Protein AF-A0A522A144-F1 (afdb_monomer)

Secondary structure (DSSP, 8-state):
--HHHHHHHHHHHHHHHHHHHHHHHHHHHHHHHHHHHHHHHHHHHHHHHHHHHHTT-TTTHHHHHHHHHHHHHHHHHHHHHHHHH-HHHHHHHHHHHHHHHHHHHHHHHHHHHHTT-GGGHHHHHHHHHHHHHHHHHHHHHHTTS----HHHHHHHHHHHHHHTTPPPTT--

Mean predicted aligned error: 9.09 Å

pLDDT: mean 81.57, std 8.91, range [42.19, 92.38]

Solvent-accessible surface area (backbone atoms only — not comparable to full-atom values): 9452 Å² total; per-residue (Å²): 134,63,68,64,58,54,52,49,51,54,51,50,30,54,51,26,49,20,51,19,49,37,26,47,52,52,25,52,52,44,49,49,53,53,51,51,52,51,52,49,51,54,49,48,58,54,50,52,61,56,51,62,73,54,68,80,43,83,86,56,43,74,65,48,53,54,53,49,51,54,48,52,52,50,51,53,51,46,66,62,46,54,74,73,66,42,52,70,63,53,31,50,51,24,47,50,51,19,52,54,24,50,52,50,26,52,52,38,51,54,50,57,70,45,62,84,40,87,90,36,63,80,53,50,59,56,52,52,51,53,52,51,56,50,51,61,58,48,51,64,60,54,71,76,50,80,80,83,58,64,72,54,49,52,51,25,43,32,56,48,28,51,75,68,76,42,90,45,85,82,81,115

Radius of gyration: 24.69 Å; Cα contacts (8 Å, |Δi|>4): 94; chains: 1; bounding box: 53×34×72 Å

Nearest PDB structures (foldseek):
  3g6b-assembly1_A  TM=4.788E-01  e=3.156E+00  Thermotoga maritima
  6ixg-assembly2_B  TM=3.472E-01  e=5.616E+00  Homo sapiens
  8i4v-assembly1_B  TM=2.648E-01  e=5.329E+00  Saccharomyces cerevisiae S288C

Structure (mmCIF, N/CA/C/O backbone):
data_AF-A0A522A144-F1
#
_entry.id   AF-A0A522A144-F1
#
loop_
_atom_site.group_PDB
_atom_site.id
_atom_site.type_symbol
_atom_site.label_atom_id
_atom_site.label_alt_id
_atom_site.label_comp_id
_atom_site.label_asym_id
_atom_site.label_entity_id
_atom_site.label_seq_id
_atom_site.pdbx_PDB_ins_code
_atom_site.Cartn_x
_atom_site.Cartn_y
_atom_site.Cartn_z
_atom_site.occupancy
_atom_site.B_iso_or_equiv
_atom_site.auth_seq_id
_atom_site.auth_comp_id
_atom_site.auth_asym_id
_atom_site.auth_atom_id
_atom_site.pdbx_PDB_model_num
ATOM 1 N N . MET A 1 1 ? -23.102 3.961 25.803 1.00 56.28 1 MET A N 1
ATOM 2 C CA . MET A 1 1 ? -22.213 3.946 24.626 1.00 56.28 1 MET A CA 1
ATOM 3 C C . MET A 1 1 ? -21.590 5.303 24.317 1.00 56.28 1 MET A C 1
ATOM 5 O O . MET A 1 1 ? -22.287 6.263 24.002 1.00 56.28 1 MET A O 1
ATOM 9 N N . ASN A 1 2 ? -20.262 5.383 24.410 1.00 69.75 2 ASN A N 1
ATOM 10 C CA . ASN A 1 2 ? -19.498 6.609 24.175 1.00 69.75 2 ASN A CA 1
ATOM 11 C C . ASN A 1 2 ? -19.552 6.987 22.684 1.00 69.75 2 ASN A C 1
ATOM 13 O O . ASN A 1 2 ? -18.987 6.273 21.854 1.00 69.75 2 ASN A O 1
ATOM 17 N N . GLN A 1 3 ? -20.192 8.111 22.333 1.00 81.75 3 GLN A N 1
ATOM 18 C CA . GLN A 1 3 ? -20.178 8.649 20.959 1.00 81.75 3 GLN A CA 1
ATOM 19 C C . GLN A 1 3 ? -18.752 8.792 20.402 1.00 81.75 3 GLN A C 1
ATOM 21 O O . GLN A 1 3 ? -18.534 8.700 19.196 1.00 81.75 3 GLN A O 1
ATOM 26 N N . GLU A 1 4 ? -17.778 8.936 21.297 1.00 85.62 4 GLU A N 1
ATOM 27 C CA . GLU A 1 4 ? -16.356 8.959 20.990 1.00 85.62 4 GLU A CA 1
ATOM 28 C C . GLU A 1 4 ? -15.847 7.653 20.354 1.00 85.62 4 GLU A C 1
ATOM 30 O O . GLU A 1 4 ? -15.176 7.698 19.326 1.00 85.62 4 GLU A O 1
ATOM 35 N N . ILE A 1 5 ? -16.216 6.478 20.884 1.00 83.38 5 ILE A N 1
ATOM 36 C CA . ILE A 1 5 ? -15.789 5.183 20.316 1.00 83.38 5 ILE A CA 1
ATOM 37 C C . ILE A 1 5 ? -16.379 5.013 18.919 1.00 83.38 5 ILE A C 1
ATOM 39 O O . ILE A 1 5 ? -15.673 4.627 17.991 1.00 83.38 5 ILE A O 1
ATOM 43 N N . ARG A 1 6 ? -17.655 5.374 18.750 1.00 85.75 6 ARG A N 1
ATOM 44 C CA . ARG A 1 6 ? -18.322 5.370 17.446 1.00 85.75 6 ARG A CA 1
ATOM 45 C C . ARG A 1 6 ? -17.537 6.232 16.453 1.00 85.75 6 ARG A C 1
ATOM 47 O O . ARG A 1 6 ? -17.111 5.746 15.410 1.00 85.75 6 ARG A O 1
ATOM 54 N N . ARG A 1 7 ? -17.249 7.485 16.802 1.00 89.75 7 ARG A N 1
ATOM 55 C CA . ARG A 1 7 ? -16.467 8.383 15.943 1.00 89.75 7 ARG A CA 1
ATOM 56 C C . ARG A 1 7 ? -15.090 7.810 15.589 1.00 89.75 7 ARG A C 1
ATOM 58 O O . ARG A 1 7 ? -14.686 7.895 14.431 1.00 89.75 7 ARG A O 1
ATOM 65 N N . GLN A 1 8 ? -14.392 7.210 16.552 1.00 88.81 8 GLN A N 1
ATOM 66 C CA . GLN A 1 8 ? -13.080 6.604 16.319 1.00 88.81 8 GLN A CA 1
ATOM 67 C C . GLN A 1 8 ? -13.147 5.399 15.377 1.00 88.81 8 GLN A C 1
ATOM 69 O O . GLN A 1 8 ? -12.330 5.315 14.463 1.00 88.81 8 GLN A O 1
ATOM 74 N N . VAL A 1 9 ? -14.122 4.502 15.552 1.00 88.19 9 VAL A N 1
ATOM 75 C CA . VAL A 1 9 ? -14.335 3.358 14.650 1.00 88.19 9 VAL A CA 1
ATOM 76 C C . VAL A 1 9 ? -14.622 3.846 13.231 1.00 88.19 9 VAL A C 1
ATOM 78 O O . VAL A 1 9 ? -14.017 3.354 12.284 1.00 88.19 9 VAL A O 1
ATOM 81 N N . TRP A 1 10 ? -15.474 4.864 13.079 1.00 89.50 10 TRP A N 1
ATOM 82 C CA . TRP A 1 10 ? -15.782 5.448 11.772 1.00 89.50 10 TRP A CA 1
ATOM 83 C C . TRP A 1 10 ? -14.555 6.064 11.091 1.00 89.50 10 TRP A C 1
ATOM 85 O O . TRP A 1 10 ? -14.308 5.823 9.911 1.00 89.50 10 TRP A O 1
ATOM 95 N N . PHE A 1 11 ? -13.763 6.846 11.828 1.00 90.62 11 PHE A N 1
ATOM 96 C CA . PHE A 1 11 ? -12.552 7.454 11.281 1.00 90.62 11 PHE A CA 1
ATOM 97 C C . PHE A 1 11 ? -11.533 6.392 10.852 1.00 90.62 11 PHE A C 1
ATOM 99 O O . PHE A 1 11 ? -10.994 6.469 9.752 1.00 90.62 11 PHE A O 1
ATOM 106 N N . ARG A 1 12 ? -11.323 5.364 11.684 1.00 89.38 12 ARG A N 1
ATOM 107 C CA . ARG A 1 12 ? -10.402 4.260 11.379 1.00 89.38 12 ARG A CA 1
ATOM 108 C C . ARG A 1 12 ? -10.866 3.414 10.203 1.00 89.38 12 ARG A C 1
ATOM 110 O O . ARG A 1 12 ? -10.038 2.990 9.403 1.00 89.38 12 ARG A O 1
ATOM 117 N N . LEU A 1 13 ? -12.175 3.231 10.048 1.00 90.25 13 LEU A N 1
ATOM 118 C CA . LEU A 1 13 ? -12.747 2.598 8.867 1.00 90.25 13 LEU A CA 1
ATOM 119 C C . LEU A 1 13 ? -12.367 3.367 7.591 1.00 90.25 13 LEU A C 1
ATOM 121 O O . LEU A 1 13 ? -11.836 2.772 6.654 1.00 90.25 13 LEU A O 1
ATOM 125 N N . LEU A 1 14 ? -12.588 4.685 7.568 1.00 90.06 14 LEU A N 1
ATOM 126 C CA . LEU A 1 14 ? -12.249 5.531 6.416 1.00 90.06 14 LEU A CA 1
ATOM 127 C C . LEU A 1 14 ? -10.745 5.538 6.121 1.00 90.06 14 LEU A C 1
ATOM 129 O O . LEU A 1 14 ? -10.340 5.434 4.964 1.00 90.06 14 LEU A O 1
ATOM 133 N N . GLU A 1 15 ? -9.926 5.634 7.166 1.00 89.69 15 GLU A N 1
ATOM 134 C CA . GLU A 1 15 ? -8.468 5.576 7.064 1.00 89.69 15 GLU A CA 1
ATOM 135 C C . GLU A 1 15 ? -8.012 4.237 6.468 1.00 89.69 15 GLU A C 1
ATOM 137 O O . GLU A 1 15 ? -7.208 4.224 5.538 1.00 89.69 15 GLU A O 1
ATOM 142 N N . SER A 1 16 ? -8.583 3.114 6.917 1.00 88.25 16 SER A N 1
ATOM 143 C CA . SER A 1 16 ? -8.249 1.783 6.395 1.00 88.25 16 SER A CA 1
ATOM 144 C C . SER A 1 16 ? -8.621 1.597 4.915 1.00 88.25 16 SER A C 1
ATOM 146 O O . SER A 1 16 ? -7.824 1.040 4.157 1.00 88.25 16 SER A O 1
ATOM 148 N N . ASP A 1 17 ? -9.772 2.120 4.469 1.00 90.12 17 ASP A N 1
ATOM 149 C CA . ASP A 1 17 ? -10.190 2.099 3.054 1.00 90.12 17 ASP A CA 1
ATOM 150 C C . ASP A 1 17 ? -9.227 2.941 2.197 1.00 90.12 17 ASP A C 1
ATOM 152 O O . ASP A 1 17 ? -8.683 2.466 1.195 1.00 90.12 17 ASP A O 1
ATOM 156 N N . ALA A 1 18 ? -8.914 4.165 2.640 1.00 88.94 18 ALA A N 1
ATOM 157 C CA . ALA A 1 18 ? -8.009 5.059 1.918 1.00 88.94 18 ALA A CA 1
ATOM 158 C C . ALA A 1 18 ? -6.601 4.460 1.791 1.00 88.94 18 ALA A C 1
ATOM 160 O O . ALA A 1 18 ? -6.012 4.458 0.704 1.00 88.94 18 ALA A O 1
ATOM 161 N N . THR A 1 19 ? -6.080 3.892 2.879 1.00 88.19 19 THR A N 1
ATOM 162 C CA . THR A 1 19 ? -4.769 3.238 2.909 1.00 88.19 19 THR A CA 1
ATOM 163 C C . THR A 1 19 ? -4.745 1.978 2.041 1.00 88.19 19 THR A C 1
ATOM 165 O O . THR A 1 19 ? -3.784 1.748 1.299 1.00 88.19 19 THR A O 1
ATOM 168 N N . SER A 1 20 ? -5.825 1.193 2.024 1.00 89.69 20 SER A N 1
ATOM 169 C CA . SER A 1 20 ? -5.946 0.045 1.122 1.00 89.69 20 SER A CA 1
ATOM 170 C C . SER A 1 20 ? -5.855 0.452 -0.355 1.00 89.69 20 SER A C 1
ATOM 172 O O . SER A 1 20 ? -5.099 -0.148 -1.131 1.00 89.69 20 SER A O 1
ATOM 174 N N . ARG A 1 21 ? -6.572 1.512 -0.754 1.00 89.50 21 ARG A N 1
ATOM 175 C CA . ARG A 1 21 ? -6.518 2.052 -2.123 1.00 89.50 21 ARG A CA 1
ATOM 176 C C . ARG A 1 21 ? -5.141 2.601 -2.466 1.00 89.50 21 ARG A C 1
ATOM 178 O O . ARG A 1 21 ? -4.624 2.307 -3.547 1.00 89.50 21 ARG A O 1
ATOM 185 N N . TYR A 1 22 ? -4.510 3.310 -1.531 1.00 90.31 22 TYR A N 1
ATOM 186 C CA . TYR A 1 22 ? -3.143 3.806 -1.677 1.00 90.31 22 TYR A CA 1
AT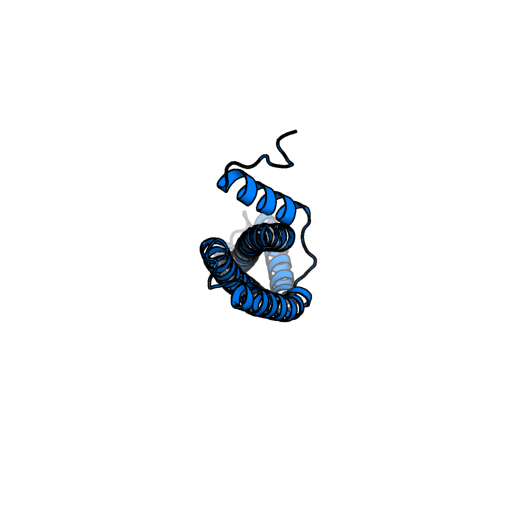OM 187 C C . TYR A 1 22 ? -2.168 2.672 -2.013 1.00 90.31 22 TYR A C 1
ATOM 189 O O . TYR A 1 22 ? -1.455 2.741 -3.022 1.00 90.31 22 TYR A O 1
ATOM 197 N N . TYR A 1 23 ? -2.187 1.581 -1.241 1.00 87.75 23 TYR A N 1
ATOM 198 C CA . TYR A 1 23 ? -1.337 0.421 -1.513 1.00 87.75 23 TYR A CA 1
ATOM 199 C C . TYR A 1 23 ? -1.725 -0.318 -2.797 1.00 87.75 23 TYR A C 1
ATOM 201 O O . TYR A 1 23 ? -0.850 -0.857 -3.477 1.00 87.75 23 TYR A O 1
ATOM 209 N N . GLY A 1 24 ? -2.999 -0.285 -3.196 1.00 88.00 24 GLY A N 1
ATOM 210 C CA . GLY A 1 24 ? -3.447 -0.747 -4.511 1.00 88.00 24 GLY A CA 1
ATOM 211 C C . GLY A 1 24 ? -2.809 0.020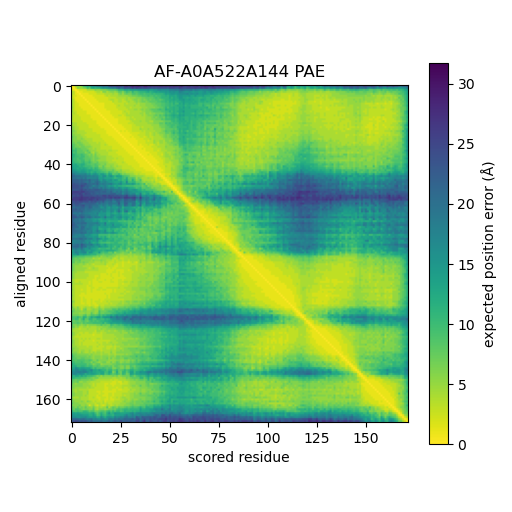 -5.670 1.00 88.00 24 GLY A C 1
ATOM 212 O O . GLY A 1 24 ? -2.278 -0.598 -6.598 1.00 88.00 24 GLY A O 1
ATOM 213 N N . HIS A 1 25 ? -2.787 1.351 -5.602 1.00 87.81 25 HIS A N 1
ATOM 214 C CA . HIS A 1 25 ? -2.117 2.185 -6.602 1.00 87.81 25 HIS A CA 1
ATOM 215 C C . HIS A 1 25 ? -0.602 1.989 -6.600 1.00 87.81 25 HIS A C 1
ATOM 217 O O . HIS A 1 25 ? 0.016 1.912 -7.666 1.00 87.81 25 HIS A O 1
ATOM 223 N N . LEU A 1 26 ? -0.001 1.877 -5.416 1.00 87.00 26 LEU A N 1
ATOM 224 C CA . LEU A 1 26 ? 1.433 1.661 -5.274 1.00 87.00 26 LEU A CA 1
ATOM 225 C C . LEU A 1 26 ? 1.858 0.305 -5.860 1.00 87.00 26 LEU A C 1
ATOM 227 O O . LEU A 1 26 ? 2.823 0.236 -6.626 1.00 87.00 26 LEU A O 1
ATOM 231 N N . PHE A 1 27 ? 1.085 -0.748 -5.583 1.00 87.69 27 PHE A N 1
ATOM 232 C CA . PHE A 1 27 ? 1.245 -2.067 -6.189 1.00 87.69 27 PHE A CA 1
ATOM 233 C C . PHE A 1 27 ? 1.174 -1.993 -7.717 1.00 87.69 27 PHE A C 1
ATOM 235 O O . PHE A 1 27 ? 2.089 -2.469 -8.386 1.00 87.69 27 PHE A O 1
ATOM 242 N N . ALA A 1 28 ? 0.136 -1.359 -8.274 1.00 87.69 28 ALA A N 1
ATOM 243 C CA . ALA A 1 28 ? -0.038 -1.249 -9.722 1.00 87.69 28 ALA A CA 1
ATOM 244 C C . ALA A 1 28 ? 1.132 -0.503 -10.382 1.00 87.69 28 ALA A C 1
ATOM 246 O O . ALA A 1 28 ? 1.636 -0.926 -11.422 1.00 87.69 28 ALA A O 1
ATOM 247 N N . LYS A 1 29 ? 1.618 0.572 -9.749 1.00 86.50 29 LYS A N 1
ATOM 248 C CA . LYS A 1 29 ? 2.782 1.324 -10.224 1.00 86.50 29 LYS A CA 1
ATOM 249 C C . LYS A 1 29 ? 4.036 0.450 -10.269 1.00 86.50 29 LYS A C 1
ATOM 251 O O . LYS A 1 29 ? 4.695 0.400 -11.305 1.00 86.50 29 LYS A O 1
ATOM 256 N N . TYR A 1 30 ? 4.364 -0.245 -9.178 1.00 85.06 30 TYR A N 1
ATOM 257 C CA . TYR A 1 30 ? 5.555 -1.098 -9.139 1.00 85.06 30 TYR A CA 1
ATOM 258 C C . TYR A 1 30 ? 5.450 -2.300 -10.072 1.00 85.06 30 TYR A C 1
ATOM 260 O O . TYR A 1 30 ? 6.419 -2.609 -10.761 1.00 85.06 30 TYR A O 1
ATOM 268 N N . HIS A 1 31 ? 4.278 -2.929 -10.141 1.00 85.94 31 HIS A N 1
ATOM 269 C CA . HIS A 1 31 ? 4.014 -4.037 -11.050 1.00 85.94 31 HIS A CA 1
ATOM 270 C C . HIS A 1 31 ? 4.185 -3.619 -12.514 1.00 85.94 31 HIS A C 1
ATOM 272 O O . HIS A 1 31 ? 4.861 -4.302 -13.278 1.00 85.94 31 HIS A O 1
ATOM 278 N N . ASN A 1 32 ? 3.635 -2.466 -12.902 1.00 84.19 32 ASN A N 1
ATOM 279 C CA . ASN A 1 32 ? 3.769 -1.969 -14.268 1.00 84.19 32 ASN A CA 1
ATOM 280 C C . ASN A 1 32 ? 5.219 -1.602 -14.596 1.00 84.19 32 ASN A C 1
ATOM 282 O O . ASN A 1 32 ? 5.683 -1.936 -15.680 1.00 84.19 32 ASN A O 1
ATOM 286 N N . CYS A 1 33 ? 5.956 -0.965 -13.678 1.00 84.06 33 CYS A N 1
ATOM 287 C CA . CYS A 1 33 ? 7.382 -0.693 -13.884 1.00 84.06 33 CYS A CA 1
ATOM 288 C C . CYS A 1 33 ? 8.198 -1.982 -14.079 1.00 84.06 33 CYS A C 1
ATOM 290 O O . CYS A 1 33 ? 9.038 -2.032 -14.977 1.00 84.06 33 CYS A O 1
ATOM 292 N N . ASP A 1 34 ? 7.947 -3.020 -13.277 1.00 85.56 34 ASP A N 1
ATOM 293 C CA . ASP A 1 34 ? 8.615 -4.321 -13.409 1.00 85.56 34 ASP A CA 1
ATOM 294 C C . ASP A 1 34 ? 8.285 -4.992 -14.752 1.00 85.56 34 ASP A C 1
ATOM 296 O O . ASP A 1 34 ? 9.188 -5.411 -15.480 1.00 85.56 34 ASP A O 1
ATOM 300 N N . LEU A 1 35 ? 7.004 -5.012 -15.132 1.00 86.06 35 LEU A N 1
ATOM 301 C CA . LEU A 1 35 ? 6.551 -5.566 -16.406 1.00 86.06 35 LEU A CA 1
ATOM 302 C C . LEU A 1 35 ? 7.183 -4.833 -17.596 1.00 86.06 35 LEU A C 1
ATOM 304 O O . LEU A 1 35 ? 7.754 -5.474 -18.475 1.00 86.06 35 LEU A O 1
ATOM 308 N N . TRP A 1 36 ? 7.136 -3.499 -17.607 1.00 84.81 36 TRP A N 1
ATOM 309 C CA . TRP A 1 36 ? 7.731 -2.694 -18.674 1.00 84.81 36 TRP A CA 1
ATOM 310 C C . TRP A 1 36 ? 9.246 -2.861 -18.752 1.00 84.81 36 TRP A C 1
ATOM 312 O O . TRP A 1 36 ? 9.781 -2.926 -19.853 1.00 84.81 36 TRP A O 1
ATOM 322 N N . SER A 1 37 ? 9.935 -3.003 -17.618 1.00 82.31 37 SER A N 1
ATOM 323 C CA . SER A 1 37 ? 11.380 -3.264 -17.608 1.00 82.31 37 SER A CA 1
ATOM 324 C C . SER A 1 37 ? 11.709 -4.618 -18.239 1.00 82.31 37 SER A C 1
ATOM 326 O O . SER A 1 37 ? 12.642 -4.719 -19.034 1.00 82.31 37 SER A O 1
ATOM 328 N N . LYS A 1 38 ? 10.914 -5.654 -17.946 1.00 84.38 38 LYS A N 1
ATOM 329 C CA . LYS A 1 38 ? 11.065 -6.988 -18.549 1.00 84.38 38 LYS A CA 1
ATOM 330 C C . LYS A 1 38 ? 10.759 -6.981 -20.045 1.00 84.38 38 LYS A C 1
ATOM 332 O O . LYS A 1 38 ? 11.524 -7.546 -20.821 1.00 84.38 38 LYS A O 1
ATOM 337 N N . VAL A 1 39 ? 9.680 -6.315 -20.457 1.00 85.94 39 VAL A N 1
ATOM 338 C CA . VAL A 1 39 ? 9.308 -6.161 -21.873 1.00 85.94 39 VAL A CA 1
ATOM 339 C C . VAL A 1 39 ? 10.378 -5.380 -22.633 1.00 85.94 39 VAL A C 1
ATOM 341 O O . VAL A 1 39 ? 10.760 -5.781 -23.733 1.00 85.94 39 VAL A O 1
ATOM 344 N N . PHE A 1 40 ? 10.908 -4.308 -22.039 1.00 83.44 40 PHE A N 1
ATOM 345 C CA . PHE A 1 40 ? 12.007 -3.541 -22.614 1.00 83.44 40 PHE A CA 1
ATOM 346 C C . PHE A 1 40 ? 13.244 -4.419 -22.793 1.00 83.44 40 PHE A C 1
ATOM 348 O O . PHE A 1 40 ? 13.805 -4.455 -23.882 1.00 83.44 40 PHE A O 1
ATOM 355 N N . LEU A 1 41 ? 13.624 -5.191 -21.771 1.00 82.00 41 LEU A N 1
ATOM 356 C CA . LEU A 1 41 ? 14.780 -6.083 -21.837 1.00 82.00 41 LEU A CA 1
ATOM 357 C C . LEU A 1 41 ? 14.609 -7.195 -22.888 1.00 82.00 41 LEU A C 1
ATOM 359 O O . LEU A 1 41 ? 15.555 -7.506 -23.606 1.00 82.00 41 LEU A O 1
ATOM 363 N N . ALA A 1 42 ? 13.407 -7.759 -23.025 1.00 85.06 42 ALA A N 1
ATOM 364 C CA . ALA A 1 42 ? 13.103 -8.776 -24.035 1.00 85.06 42 ALA A CA 1
ATOM 365 C C . ALA A 1 42 ? 13.091 -8.207 -25.465 1.00 85.06 42 ALA A C 1
ATOM 367 O O . ALA A 1 42 ? 13.584 -8.828 -26.410 1.00 85.06 42 ALA A O 1
ATOM 368 N N . THR A 1 43 ? 12.558 -6.996 -25.629 1.00 83.19 43 THR A N 1
ATOM 369 C CA . THR A 1 43 ? 12.628 -6.273 -26.905 1.00 83.19 43 THR A CA 1
ATOM 370 C C . THR A 1 43 ? 14.074 -5.911 -27.228 1.00 83.19 43 THR A C 1
ATOM 372 O O . THR A 1 43 ? 14.490 -6.009 -28.377 1.00 83.19 43 THR A O 1
ATOM 375 N N . ALA A 1 44 ? 14.867 -5.563 -26.214 1.00 79.38 44 ALA A N 1
ATOM 376 C CA . ALA A 1 44 ? 16.275 -5.239 -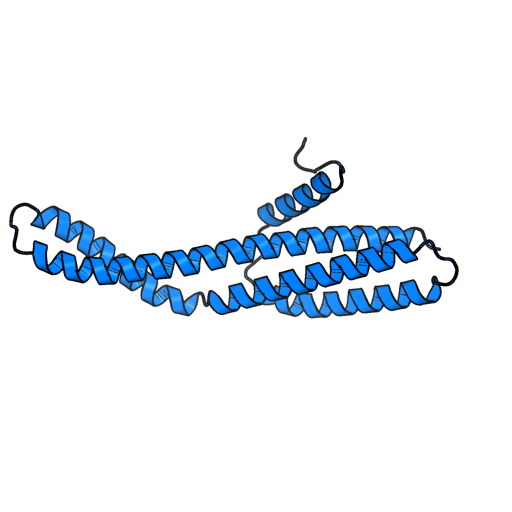26.360 1.00 79.38 44 ALA A CA 1
ATOM 377 C C . ALA A 1 44 ? 17.132 -6.418 -26.788 1.00 79.38 44 ALA A C 1
ATOM 379 O O . ALA A 1 44 ? 17.942 -6.282 -27.707 1.00 79.38 44 ALA A O 1
ATOM 380 N N . SER A 1 45 ? 16.930 -7.583 -26.179 1.00 78.56 45 SER A N 1
ATOM 381 C CA . SER A 1 45 ? 17.623 -8.799 -26.594 1.00 78.56 45 SER A CA 1
ATOM 382 C C . SER A 1 45 ? 17.233 -9.203 -28.019 1.00 78.56 45 SER A C 1
ATOM 384 O O . SER A 1 45 ? 18.110 -9.505 -28.825 1.00 78.56 45 SER A O 1
ATOM 386 N N . SER A 1 46 ? 15.949 -9.109 -28.377 1.00 79.62 46 SER A N 1
ATOM 387 C CA . SER A 1 46 ? 15.463 -9.436 -29.728 1.00 79.62 46 SER A CA 1
ATOM 388 C C . SER A 1 46 ? 15.965 -8.446 -30.788 1.00 79.62 46 SER A C 1
ATOM 390 O O . SER A 1 46 ? 16.459 -8.843 -31.843 1.00 79.62 46 SER A O 1
ATOM 392 N N . GLY A 1 47 ? 15.912 -7.146 -30.484 1.00 74.56 47 GLY A N 1
ATOM 393 C CA . GLY A 1 47 ? 16.431 -6.076 -31.336 1.00 74.56 47 GLY A CA 1
ATOM 394 C C . GLY A 1 47 ? 17.944 -6.155 -31.526 1.00 74.56 47 GLY A C 1
ATOM 395 O O . GLY A 1 47 ? 18.452 -5.742 -32.565 1.00 74.56 47 GLY A O 1
ATOM 396 N N . THR A 1 48 ? 18.661 -6.760 -30.574 1.00 72.19 48 THR A N 1
ATOM 397 C CA . THR A 1 48 ? 20.104 -6.974 -30.696 1.00 72.19 48 THR A CA 1
ATOM 398 C C . THR A 1 48 ? 20.473 -7.962 -31.787 1.00 72.19 48 THR A C 1
ATOM 400 O O . THR A 1 48 ? 21.415 -7.724 -32.541 1.00 72.19 48 THR A O 1
ATOM 403 N N . VAL A 1 49 ? 19.690 -9.028 -31.927 1.00 72.69 49 VAL A N 1
ATOM 404 C CA . VAL A 1 49 ? 19.890 -10.027 -32.982 1.00 72.69 49 VAL A CA 1
ATOM 405 C C . VAL A 1 49 ? 19.515 -9.454 -34.351 1.00 72.69 49 VAL A C 1
ATOM 407 O O . VAL A 1 49 ? 20.246 -9.643 -35.319 1.00 72.69 49 VAL A O 1
ATOM 410 N N . ALA A 1 50 ? 18.420 -8.691 -34.434 1.00 69.94 50 ALA A N 1
ATOM 411 C CA . ALA A 1 50 ? 18.013 -8.031 -35.678 1.00 69.94 50 ALA A CA 1
ATOM 412 C C . ALA A 1 50 ? 19.012 -6.945 -36.122 1.00 69.94 50 ALA A C 1
ATOM 414 O O . ALA A 1 50 ? 19.297 -6.805 -37.310 1.00 69.94 50 ALA A O 1
ATOM 415 N N . GLY A 1 51 ? 19.591 -6.214 -35.167 1.00 65.88 51 GLY A N 1
ATOM 416 C CA . GLY A 1 51 ? 20.606 -5.194 -35.420 1.00 65.88 51 GLY A CA 1
ATOM 417 C C . GLY A 1 51 ? 21.875 -5.729 -36.082 1.00 65.88 51 GLY A C 1
ATOM 418 O O . GLY A 1 51 ? 22.473 -5.045 -36.909 1.00 65.88 51 GLY A O 1
ATOM 419 N N . TRP A 1 52 ? 22.253 -6.974 -35.783 1.00 68.00 52 TRP A N 1
ATOM 420 C CA . TRP A 1 52 ? 23.379 -7.648 -36.435 1.00 68.00 52 TRP A CA 1
ATOM 421 C C . TRP A 1 52 ? 23.157 -7.872 -37.935 1.00 68.00 52 TRP A C 1
ATOM 423 O O . TRP A 1 52 ? 24.103 -7.767 -38.711 1.00 68.00 52 TRP A O 1
ATOM 433 N N . ALA A 1 53 ? 21.919 -8.133 -38.361 1.00 67.06 53 ALA A N 1
ATOM 434 C CA . ALA A 1 53 ? 21.601 -8.351 -39.773 1.00 67.06 53 ALA A CA 1
ATOM 435 C C . ALA A 1 53 ? 21.684 -7.060 -40.611 1.00 67.06 53 ALA A C 1
ATOM 437 O O . ALA A 1 53 ? 22.015 -7.116 -41.792 1.00 67.06 53 ALA A O 1
ATOM 438 N N . ILE A 1 54 ? 21.418 -5.901 -39.997 1.00 66.69 54 ILE A N 1
ATOM 439 C CA . ILE A 1 54 ? 21.358 -4.586 -40.665 1.00 66.69 54 ILE A CA 1
ATOM 440 C C . ILE A 1 54 ? 22.738 -3.896 -40.690 1.00 66.69 54 ILE A C 1
ATOM 442 O O . ILE A 1 54 ? 22.952 -2.935 -41.425 1.00 66.69 54 ILE A O 1
ATOM 446 N N . TRP A 1 55 ? 23.719 -4.407 -39.939 1.00 63.22 55 TRP A N 1
ATOM 447 C CA . TRP A 1 55 ? 25.050 -3.801 -39.800 1.00 63.22 55 TRP A CA 1
ATOM 448 C C . TRP A 1 55 ? 25.841 -3.688 -41.120 1.00 63.22 55 TRP A C 1
ATOM 450 O O . TRP A 1 55 ? 26.741 -2.857 -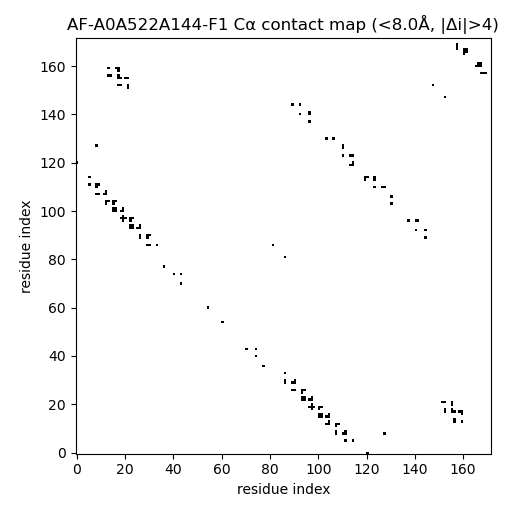41.225 1.00 63.22 55 TRP A O 1
ATOM 460 N N . ASN A 1 56 ? 25.499 -4.488 -42.135 1.00 63.53 56 ASN A N 1
ATOM 461 C CA . ASN A 1 56 ? 26.168 -4.479 -43.441 1.00 63.53 56 ASN A CA 1
ATOM 462 C C . ASN A 1 56 ? 25.644 -3.402 -44.410 1.00 63.53 56 ASN A C 1
ATOM 464 O O . ASN A 1 56 ? 26.255 -3.196 -45.459 1.00 63.53 56 ASN A O 1
ATOM 468 N N . ASP A 1 57 ? 24.551 -2.706 -44.082 1.00 64.69 57 ASP A N 1
ATOM 469 C CA . ASP A 1 57 ? 23.980 -1.674 -44.951 1.00 64.69 57 ASP A CA 1
ATOM 470 C C . ASP A 1 57 ? 24.604 -0.294 -44.684 1.00 64.69 57 ASP A C 1
ATOM 472 O O . ASP A 1 57 ? 24.350 0.365 -43.670 1.00 64.69 57 ASP A O 1
ATOM 476 N N . ALA A 1 58 ? 25.408 0.183 -45.639 1.00 58.78 58 ALA A N 1
ATOM 477 C CA . ALA A 1 58 ? 26.177 1.427 -45.530 1.00 58.78 58 ALA A CA 1
ATOM 478 C C . ALA A 1 58 ? 25.312 2.701 -45.402 1.00 58.78 58 ALA A C 1
ATOM 480 O O . ALA A 1 58 ? 25.790 3.725 -44.916 1.00 58.78 58 ALA A O 1
ATOM 481 N N . VAL A 1 59 ? 24.041 2.649 -45.817 1.00 63.34 59 VAL A N 1
ATOM 482 C CA . VAL A 1 59 ? 23.134 3.812 -45.855 1.00 63.34 59 VAL A CA 1
ATOM 483 C C . VAL A 1 59 ? 22.502 4.106 -44.487 1.00 63.34 59 VAL A C 1
ATOM 485 O O . VAL A 1 59 ? 22.323 5.269 -44.131 1.00 63.34 59 VAL A O 1
ATOM 488 N N . LEU A 1 60 ? 22.194 3.077 -43.686 1.00 63.75 60 LEU A N 1
ATOM 489 C CA . LEU A 1 60 ? 21.544 3.241 -42.373 1.00 63.75 60 LEU A CA 1
ATOM 490 C C . LEU A 1 60 ? 22.531 3.344 -41.199 1.00 63.75 60 LEU A C 1
ATOM 492 O O . LEU A 1 60 ? 22.144 3.703 -40.083 1.00 63.75 60 LEU A O 1
ATOM 496 N N . TYR A 1 61 ? 23.805 3.054 -41.456 1.00 66.19 61 TYR A N 1
ATOM 497 C CA . TYR A 1 61 ? 24.871 2.950 -40.465 1.00 66.19 61 TYR A CA 1
ATOM 498 C C . TYR A 1 61 ? 24.967 4.132 -39.472 1.00 66.19 61 TYR A C 1
ATOM 500 O O . TYR A 1 61 ? 24.972 3.883 -38.263 1.00 66.19 61 TYR A O 1
ATOM 508 N N . PRO A 1 62 ? 24.994 5.418 -39.890 1.00 69.75 62 PRO A N 1
ATOM 509 C CA . PRO A 1 62 ? 25.237 6.516 -38.949 1.00 69.75 62 PRO A CA 1
ATOM 510 C C . PRO A 1 62 ? 24.085 6.735 -37.955 1.00 69.75 62 PRO A C 1
ATOM 512 O O . PRO A 1 62 ? 24.331 7.014 -36.780 1.00 69.75 62 PRO A O 1
ATOM 515 N N . TYR A 1 63 ? 22.833 6.557 -38.389 1.00 73.50 63 TYR A N 1
ATOM 516 C CA . TYR A 1 63 ? 21.658 6.675 -37.518 1.00 73.50 63 TYR A CA 1
ATOM 517 C C . TYR A 1 63 ? 21.530 5.469 -36.583 1.00 73.50 63 TYR A C 1
ATOM 519 O O . TYR A 1 63 ? 21.213 5.626 -35.400 1.00 73.50 63 TYR A O 1
ATOM 527 N N . PHE A 1 64 ? 21.840 4.274 -37.093 1.00 73.25 64 PHE A N 1
ATOM 528 C CA . PHE A 1 64 ? 21.796 3.040 -36.320 1.00 73.25 64 PHE A CA 1
ATOM 529 C C . PHE A 1 64 ? 22.829 3.038 -35.188 1.00 73.25 64 PHE A C 1
ATOM 531 O O . PHE A 1 64 ? 22.489 2.704 -34.058 1.00 73.25 64 PHE A O 1
ATOM 538 N N . VAL A 1 65 ? 24.061 3.498 -35.434 1.00 74.62 65 VAL A N 1
ATOM 539 C CA . VAL A 1 65 ? 25.123 3.541 -34.413 1.00 74.62 65 VAL A CA 1
ATOM 540 C C . VAL A 1 65 ? 24.762 4.455 -33.235 1.00 74.62 65 VAL A C 1
ATOM 542 O O . VAL A 1 65 ? 25.055 4.111 -32.087 1.00 74.62 65 VAL A O 1
ATOM 545 N N . LEU A 1 66 ? 24.119 5.603 -33.480 1.00 78.25 66 LEU A N 1
ATOM 546 C CA . LEU A 1 66 ? 23.703 6.510 -32.404 1.00 78.25 66 LEU A CA 1
ATOM 547 C C . LEU A 1 66 ? 22.580 5.893 -31.557 1.00 78.25 66 LEU A C 1
ATOM 549 O O . LEU A 1 66 ? 22.681 5.863 -30.329 1.00 78.25 66 LEU A O 1
ATOM 553 N N . ALA A 1 67 ? 21.546 5.354 -32.212 1.00 79.00 67 ALA A N 1
ATOM 554 C CA . ALA A 1 67 ? 20.445 4.667 -31.541 1.00 79.00 67 ALA A CA 1
ATOM 555 C C . ALA A 1 67 ? 20.951 3.458 -30.742 1.00 79.00 67 ALA A C 1
ATOM 557 O O . ALA A 1 67 ? 20.594 3.291 -29.581 1.00 79.00 67 ALA A O 1
ATOM 558 N N . TRP A 1 68 ? 21.859 2.677 -31.325 1.00 78.25 68 TRP A N 1
ATOM 559 C CA . TRP A 1 68 ? 22.477 1.510 -30.710 1.00 78.25 68 TRP A CA 1
ATOM 560 C C . TRP A 1 68 ? 23.291 1.856 -29.460 1.00 78.25 68 TRP A C 1
ATOM 562 O O . TRP A 1 68 ? 23.178 1.181 -28.438 1.00 78.25 68 TRP A O 1
ATOM 572 N N . LYS A 1 69 ? 24.079 2.939 -29.497 1.00 79.94 69 LYS A N 1
ATOM 573 C CA . LYS A 1 69 ? 24.842 3.416 -28.332 1.00 79.94 69 LYS A CA 1
ATOM 574 C C . LYS A 1 69 ? 23.929 3.860 -27.189 1.00 79.94 69 LYS A C 1
ATOM 576 O O . LYS A 1 69 ? 24.174 3.477 -26.046 1.00 79.94 69 LYS A O 1
ATOM 581 N N . LEU A 1 70 ? 22.875 4.625 -27.485 1.00 81.31 70 LEU A N 1
ATOM 582 C CA . LEU A 1 70 ? 21.883 5.034 -26.483 1.00 81.31 70 LEU A CA 1
ATOM 583 C C . LEU A 1 70 ? 21.139 3.825 -25.911 1.00 81.31 70 LEU A C 1
ATOM 585 O O . LEU A 1 70 ? 20.956 3.721 -24.699 1.00 81.31 70 LEU A O 1
ATOM 589 N N . PHE A 1 71 ? 20.771 2.883 -26.776 1.00 78.94 71 PHE A N 1
ATOM 590 C CA . PHE A 1 71 ? 20.069 1.668 -26.398 1.00 78.94 71 PHE A CA 1
ATOM 591 C C . PHE A 1 71 ? 20.914 0.782 -25.482 1.00 78.94 71 PHE A C 1
ATOM 593 O O . PHE A 1 71 ? 20.485 0.447 -24.379 1.00 78.94 71 PHE A O 1
ATOM 600 N N . SER A 1 72 ? 22.150 0.492 -25.883 1.00 78.88 72 SER A N 1
ATOM 601 C CA . SER A 1 72 ? 23.092 -0.323 -25.116 1.00 78.88 72 SER A CA 1
ATOM 602 C C . SER A 1 72 ? 23.469 0.342 -23.785 1.00 78.88 72 SER A C 1
ATOM 604 O O . SER A 1 72 ? 23.465 -0.307 -22.739 1.00 78.88 72 SER A O 1
ATOM 606 N N . GLY A 1 73 ? 23.672 1.667 -23.784 1.00 82.69 73 GLY A N 1
ATOM 607 C CA . GLY A 1 73 ? 23.877 2.443 -22.558 1.00 82.69 73 GLY A CA 1
ATOM 608 C C . GLY A 1 73 ? 22.680 2.369 -21.606 1.00 82.69 73 GLY A C 1
ATOM 609 O O . GLY A 1 73 ? 22.850 2.089 -20.420 1.00 82.69 73 GLY A O 1
ATOM 610 N N . SER A 1 74 ? 21.459 2.546 -22.118 1.00 78.31 74 SER A N 1
ATOM 611 C CA . SER A 1 74 ? 20.240 2.443 -21.307 1.00 78.31 74 SER A CA 1
ATOM 612 C C . SER A 1 74 ? 20.023 1.032 -20.752 1.00 78.31 74 SER A C 1
ATOM 614 O O . SER A 1 74 ? 19.676 0.892 -19.582 1.00 78.31 74 SER A O 1
ATOM 616 N N . ALA A 1 75 ? 20.305 -0.012 -21.538 1.00 78.00 75 ALA A N 1
ATOM 617 C CA . ALA A 1 75 ? 20.196 -1.405 -21.119 1.00 78.00 75 ALA A CA 1
ATOM 618 C C . ALA A 1 75 ? 21.215 -1.763 -20.027 1.00 78.00 75 ALA A C 1
ATOM 620 O O . ALA A 1 75 ? 20.868 -2.459 -19.069 1.00 78.00 75 ALA A O 1
ATOM 621 N N . ALA A 1 76 ? 22.447 -1.252 -20.124 1.00 81.00 76 ALA A N 1
ATOM 622 C CA . ALA A 1 76 ? 23.467 -1.422 -19.093 1.00 81.00 76 ALA A CA 1
ATOM 623 C C . ALA A 1 76 ? 23.055 -0.743 -17.776 1.00 81.00 76 ALA A C 1
ATOM 625 O O . ALA A 1 76 ? 23.111 -1.367 -16.716 1.00 81.00 76 ALA A O 1
ATOM 626 N N . VAL A 1 77 ? 22.558 0.498 -17.843 1.00 82.56 77 VAL A N 1
ATOM 627 C CA . VAL A 1 77 ? 22.039 1.216 -16.666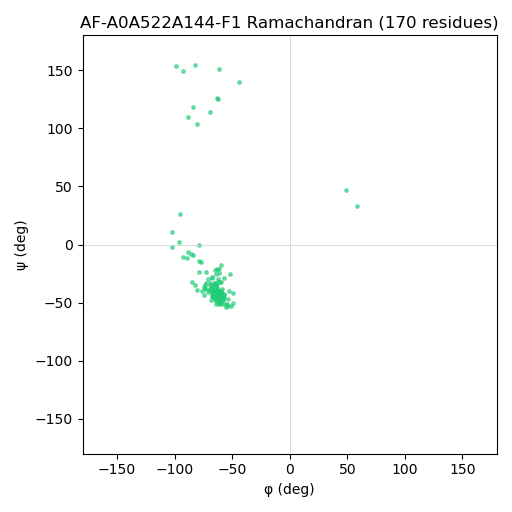 1.00 82.56 77 VAL A CA 1
ATOM 628 C C . VAL A 1 77 ? 20.854 0.470 -16.052 1.00 82.56 77 VAL A C 1
ATOM 630 O O . VAL A 1 77 ? 20.826 0.271 -14.837 1.00 82.56 77 VAL A O 1
ATOM 633 N N . LEU A 1 78 ? 19.903 0.003 -16.869 1.00 76.88 78 LEU A N 1
ATOM 634 C CA . LEU A 1 78 ? 18.748 -0.756 -16.388 1.00 76.88 78 LEU A CA 1
ATOM 635 C C . LEU A 1 78 ? 19.183 -2.050 -15.692 1.00 76.88 78 LEU A C 1
ATOM 637 O O . LEU A 1 78 ? 18.691 -2.348 -14.608 1.00 76.88 78 LEU A O 1
ATOM 641 N N . SER A 1 79 ? 20.132 -2.784 -16.279 1.00 76.31 79 SER A N 1
ATOM 642 C CA . SER A 1 79 ? 20.631 -4.060 -15.746 1.00 76.31 79 SER A CA 1
ATOM 643 C C . SER A 1 79 ? 21.304 -3.907 -14.380 1.00 76.31 79 SER A C 1
ATOM 645 O O . SER A 1 79 ? 21.192 -4.799 -13.543 1.00 76.31 79 SER A O 1
ATO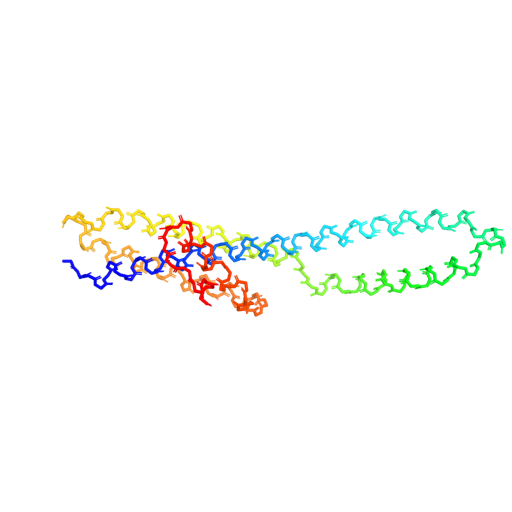M 647 N N . ILE A 1 80 ? 21.952 -2.766 -14.126 1.00 79.81 80 ILE A N 1
ATOM 648 C CA . ILE A 1 80 ? 22.552 -2.444 -12.823 1.00 79.81 80 ILE A CA 1
ATOM 649 C C . ILE A 1 80 ? 21.487 -1.935 -11.835 1.00 79.81 80 ILE A C 1
ATOM 651 O O . ILE A 1 80 ? 21.514 -2.282 -10.654 1.00 79.81 80 ILE A O 1
ATOM 655 N N . ALA A 1 81 ? 20.527 -1.131 -12.299 1.00 75.75 81 ALA A N 1
ATOM 656 C CA . ALA A 1 81 ? 19.508 -0.517 -11.447 1.00 75.75 81 ALA A CA 1
ATOM 657 C C . ALA A 1 81 ? 18.418 -1.503 -10.980 1.00 75.75 81 ALA A C 1
ATOM 659 O O . ALA A 1 81 ? 17.952 -1.421 -9.843 1.00 75.75 81 ALA A O 1
ATOM 660 N N . LEU A 1 82 ? 18.021 -2.450 -11.834 1.00 71.62 82 LEU A N 1
ATOM 661 C CA . LEU A 1 82 ? 16.990 -3.463 -11.568 1.00 71.62 82 LEU A CA 1
ATOM 662 C C . LEU A 1 82 ? 17.194 -4.234 -10.245 1.00 71.62 82 LEU A C 1
ATOM 664 O O . LEU A 1 82 ? 16.264 -4.247 -9.429 1.00 71.62 82 LEU A O 1
ATOM 668 N N . PRO A 1 83 ? 18.370 -4.840 -9.974 1.00 73.00 83 PRO A N 1
ATOM 669 C CA . PRO A 1 83 ? 18.603 -5.566 -8.724 1.00 73.00 83 PRO A CA 1
ATOM 670 C C . PRO A 1 83 ? 18.641 -4.652 -7.490 1.00 73.00 83 PRO A C 1
ATOM 672 O O . PRO A 1 83 ? 18.263 -5.083 -6.401 1.00 73.00 83 PRO A O 1
ATOM 675 N N . LEU A 1 84 ? 19.030 -3.381 -7.638 1.00 71.12 84 LEU A N 1
ATOM 676 C CA . LEU A 1 84 ? 19.080 -2.429 -6.522 1.00 71.12 84 LEU A CA 1
ATOM 677 C C . LEU A 1 84 ? 17.682 -1.982 -6.070 1.00 71.12 84 LEU A C 1
ATOM 679 O O . LEU A 1 84 ? 17.455 -1.760 -4.879 1.00 71.12 84 LEU A O 1
ATOM 683 N N . ILE A 1 85 ? 16.720 -1.886 -6.990 1.00 71.75 85 ILE A N 1
ATOM 684 C CA . ILE A 1 85 ? 15.378 -1.381 -6.666 1.00 71.75 85 ILE A CA 1
ATOM 685 C C . ILE A 1 85 ? 14.505 -2.445 -5.973 1.00 71.75 85 ILE A C 1
ATOM 687 O O . ILE A 1 85 ? 13.601 -2.087 -5.209 1.00 71.75 85 ILE A O 1
ATOM 691 N N . ASN A 1 86 ? 14.800 -3.740 -6.154 1.00 78.50 86 ASN A N 1
ATOM 692 C CA . ASN A 1 86 ? 14.077 -4.856 -5.523 1.00 78.50 86 ASN A CA 1
ATOM 693 C C . ASN A 1 86 ? 12.542 -4.744 -5.676 1.00 78.50 86 ASN A C 1
ATOM 695 O O . ASN A 1 86 ? 11.790 -4.919 -4.712 1.00 78.50 86 ASN A O 1
ATOM 699 N N . TYR A 1 87 ? 12.064 -4.455 -6.894 1.00 78.31 87 TYR A N 1
ATOM 700 C CA . TYR A 1 87 ? 10.630 -4.341 -7.198 1.00 78.31 87 TYR A CA 1
ATOM 701 C C . TYR A 1 87 ? 9.781 -5.517 -6.684 1.00 78.31 87 TYR A C 1
ATOM 703 O O . TYR A 1 87 ? 8.739 -5.233 -6.096 1.00 78.31 87 TYR A O 1
ATOM 711 N N . PRO A 1 88 ? 10.201 -6.797 -6.790 1.00 80.25 88 PRO A N 1
ATOM 712 C CA . PRO A 1 88 ? 9.401 -7.921 -6.298 1.00 80.25 88 PRO A CA 1
ATOM 713 C C . PRO A 1 88 ? 9.064 -7.818 -4.807 1.00 80.25 88 PRO A C 1
ATOM 715 O O . PRO A 1 88 ? 7.906 -7.975 -4.430 1.00 80.25 88 PRO A O 1
ATOM 718 N N . LYS A 1 89 ? 10.042 -7.440 -3.969 1.00 83.81 89 LYS A N 1
ATOM 719 C CA . LYS A 1 89 ? 9.824 -7.245 -2.525 1.00 83.81 89 LYS A CA 1
ATOM 720 C C . LYS A 1 89 ? 8.840 -6.108 -2.251 1.00 83.81 89 LYS A C 1
ATOM 722 O O . LYS A 1 89 ? 7.990 -6.225 -1.376 1.00 83.81 89 LYS A O 1
ATOM 727 N N . ARG A 1 90 ? 8.921 -5.013 -3.017 1.00 83.25 90 ARG A N 1
ATOM 728 C CA . ARG A 1 90 ? 8.007 -3.862 -2.881 1.00 83.25 90 ARG A CA 1
ATOM 729 C C . ARG A 1 90 ? 6.587 -4.197 -3.330 1.00 83.25 90 ARG A C 1
ATOM 731 O O . ARG A 1 90 ? 5.629 -3.749 -2.703 1.00 83.25 90 ARG A O 1
ATOM 738 N N . ILE A 1 91 ? 6.456 -4.978 -4.400 1.00 85.06 91 ILE A N 1
ATOM 739 C CA . ILE A 1 91 ? 5.180 -5.480 -4.919 1.00 85.06 91 ILE A CA 1
ATOM 740 C C . ILE A 1 91 ? 4.526 -6.390 -3.877 1.00 85.06 91 ILE A C 1
ATOM 742 O O . ILE A 1 91 ? 3.358 -6.194 -3.550 1.00 85.06 91 ILE A O 1
ATOM 746 N N . GLU A 1 92 ? 5.276 -7.339 -3.317 1.00 88.25 92 GLU A N 1
ATOM 747 C CA . GLU A 1 92 ? 4.780 -8.255 -2.289 1.00 88.25 92 GLU A CA 1
ATOM 748 C C . GLU A 1 92 ? 4.383 -7.516 -1.005 1.00 88.25 92 GLU A C 1
ATOM 750 O O . GLU A 1 92 ? 3.275 -7.716 -0.508 1.00 88.25 92 GLU A O 1
ATOM 755 N N . ALA A 1 93 ? 5.222 -6.593 -0.523 1.00 87.31 93 ALA A N 1
ATOM 756 C CA . ALA A 1 93 ? 4.916 -5.768 0.644 1.00 87.31 93 ALA A CA 1
ATOM 757 C C . ALA A 1 93 ? 3.655 -4.915 0.432 1.00 87.31 93 ALA A C 1
ATOM 759 O O . ALA A 1 93 ? 2.764 -4.916 1.279 1.00 87.31 93 ALA A O 1
ATOM 760 N N . SER A 1 94 ? 3.533 -4.248 -0.723 1.00 86.12 94 SER A N 1
ATOM 761 C CA . SER A 1 94 ? 2.354 -3.430 -1.051 1.00 86.12 94 SER A CA 1
ATOM 762 C C . SER A 1 94 ? 1.092 -4.282 -1.185 1.00 86.12 94 SER A C 1
ATOM 764 O O . SER A 1 94 ? 0.027 -3.891 -0.717 1.00 86.12 94 SER A O 1
ATOM 766 N N . ARG A 1 95 ? 1.196 -5.470 -1.798 1.00 88.12 95 ARG A N 1
ATOM 767 C CA . ARG A 1 95 ? 0.076 -6.412 -1.918 1.00 88.12 95 ARG A CA 1
ATOM 768 C C . ARG A 1 95 ? -0.378 -6.903 -0.549 1.00 88.12 95 ARG A C 1
ATOM 770 O O . ARG A 1 95 ? -1.575 -6.910 -0.289 1.00 88.12 95 ARG A O 1
ATOM 777 N N . ARG A 1 96 ? 0.566 -7.294 0.310 1.00 89.56 96 ARG A N 1
ATOM 778 C CA . ARG A 1 96 ? 0.277 -7.756 1.668 1.00 89.56 96 ARG A CA 1
ATOM 779 C C . ARG A 1 96 ? -0.405 -6.662 2.480 1.00 89.56 96 ARG A C 1
ATOM 781 O O . ARG A 1 96 ? -1.465 -6.918 3.033 1.00 89.56 96 ARG A O 1
ATOM 788 N N . LEU A 1 97 ? 0.151 -5.449 2.488 1.00 88.69 97 LEU A N 1
ATOM 789 C CA . LEU A 1 97 ? -0.447 -4.305 3.180 1.00 88.69 97 LEU A CA 1
ATOM 790 C C . LEU A 1 97 ? -1.856 -4.018 2.674 1.00 88.69 97 LEU A C 1
ATOM 792 O O . LEU A 1 97 ? -2.774 -3.901 3.477 1.00 88.69 97 LEU A O 1
ATOM 796 N N . ARG A 1 98 ? -2.058 -3.990 1.352 1.00 90.19 98 ARG A N 1
ATOM 797 C CA . ARG A 1 98 ? -3.393 -3.817 0.773 1.00 90.19 98 ARG A CA 1
ATOM 798 C C . ARG A 1 98 ? -4.382 -4.840 1.328 1.00 90.19 98 ARG A C 1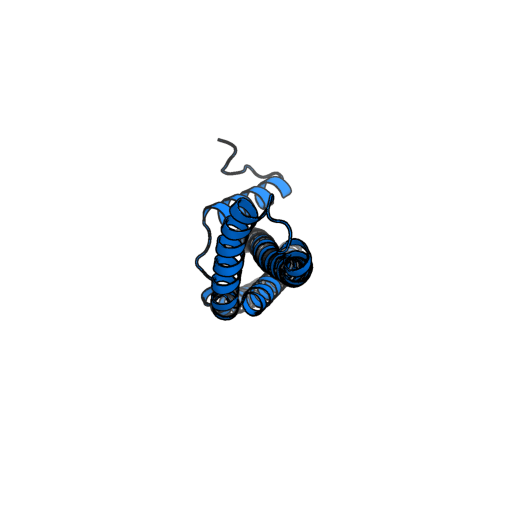
ATOM 800 O O . ARG A 1 98 ? -5.443 -4.427 1.783 1.00 90.19 98 ARG A O 1
ATOM 807 N N . THR A 1 99 ? -4.054 -6.132 1.277 1.00 91.38 99 THR A N 1
ATOM 808 C CA . THR A 1 99 ? -4.945 -7.197 1.762 1.00 91.38 99 THR A CA 1
ATOM 809 C C . THR A 1 99 ? -5.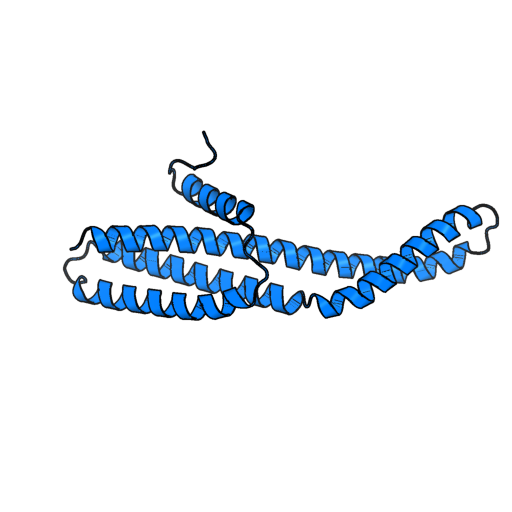245 -7.035 3.250 1.00 91.38 99 THR A C 1
ATOM 811 O O . THR A 1 99 ? -6.406 -7.060 3.637 1.00 91.38 99 THR A O 1
ATOM 814 N N . GLU A 1 100 ? -4.223 -6.787 4.070 1.00 91.75 100 GLU A N 1
ATOM 815 C CA . GLU A 1 100 ? -4.386 -6.600 5.517 1.00 91.75 100 GLU A CA 1
ATOM 816 C C . GLU A 1 100 ? -5.291 -5.403 5.843 1.00 91.75 100 GLU A C 1
ATOM 818 O O . GLU A 1 100 ? -6.173 -5.514 6.692 1.00 91.75 100 GLU A O 1
ATOM 823 N N . PHE A 1 101 ? -5.142 -4.282 5.129 1.00 89.69 101 PHE A N 1
ATOM 824 C CA . PHE A 1 101 ? -6.023 -3.124 5.291 1.00 89.69 101 PHE A CA 1
ATOM 825 C C . PHE A 1 101 ? -7.448 -3.375 4.777 1.00 89.69 101 PHE A C 1
ATOM 827 O O . PHE A 1 101 ? -8.392 -2.860 5.370 1.00 89.69 101 PHE A O 1
ATOM 834 N N . GLN A 1 102 ? -7.642 -4.183 3.724 1.00 90.62 102 GLN A N 1
ATOM 835 C CA . GLN A 1 102 ? -8.992 -4.593 3.297 1.00 90.62 102 GLN A CA 1
ATOM 836 C C . GLN A 1 102 ? -9.677 -5.471 4.344 1.00 90.62 102 GLN A C 1
ATOM 838 O O . GLN A 1 102 ? -10.874 -5.312 4.586 1.00 90.62 102 GLN A O 1
ATOM 843 N N . ASP A 1 103 ? -8.932 -6.384 4.963 1.00 92.38 103 ASP A N 1
ATOM 844 C CA . ASP A 1 103 ? -9.456 -7.226 6.035 1.00 92.38 103 ASP A CA 1
ATOM 845 C C . ASP A 1 103 ? -9.790 -6.379 7.269 1.00 92.38 103 ASP A C 1
ATOM 847 O O . ASP A 1 103 ? -10.886 -6.497 7.807 1.00 92.38 103 ASP A O 1
ATOM 851 N N . MET A 1 104 ? -8.914 -5.444 7.657 1.00 90.44 104 MET A N 1
ATOM 852 C CA . MET A 1 104 ? -9.200 -4.498 8.743 1.00 90.44 104 MET A CA 1
ATOM 853 C C . MET A 1 104 ? -10.426 -3.630 8.460 1.00 90.44 104 MET A C 1
ATOM 855 O O . MET A 1 104 ? -11.229 -3.409 9.361 1.00 90.44 104 MET A O 1
ATOM 859 N N . MET A 1 105 ? -10.593 -3.153 7.225 1.00 91.00 105 MET A N 1
ATOM 860 C CA . MET A 1 105 ? -11.777 -2.393 6.824 1.00 91.00 105 MET A CA 1
ATOM 861 C C . MET A 1 105 ? -13.048 -3.217 7.055 1.00 91.00 105 MET A C 1
ATOM 863 O O . MET A 1 105 ? -13.982 -2.735 7.688 1.00 91.00 105 MET A O 1
ATOM 867 N N . ARG A 1 106 ? -13.065 -4.481 6.616 1.00 91.94 106 ARG A N 1
ATOM 868 C CA . ARG A 1 106 ? -14.191 -5.399 6.853 1.00 91.94 106 ARG A CA 1
ATOM 869 C C . ARG A 1 106 ? -14.445 -5.628 8.340 1.00 91.94 106 ARG A C 1
ATOM 871 O O . ARG A 1 106 ? -15.598 -5.606 8.765 1.00 91.94 106 ARG A O 1
ATOM 878 N N . ASP A 1 107 ? -13.390 -5.811 9.128 1.00 91.94 107 ASP A N 1
ATOM 879 C CA . ASP A 1 107 ? -13.507 -5.986 10.576 1.00 91.94 107 ASP A CA 1
ATOM 880 C C . ASP A 1 107 ? -14.109 -4.732 11.239 1.00 91.94 107 ASP A C 1
ATOM 882 O O . ASP A 1 107 ? -14.994 -4.844 12.090 1.00 91.94 107 ASP A O 1
ATOM 886 N N . TYR A 1 108 ? -13.703 -3.532 10.809 1.00 90.56 108 TYR A N 1
ATOM 887 C CA . TYR A 1 108 ? -14.292 -2.273 11.269 1.00 90.56 108 TYR A CA 1
ATOM 888 C C . TYR A 1 108 ? -15.751 -2.101 10.824 1.00 90.56 108 TYR A C 1
ATOM 890 O O . TYR A 1 108 ? -16.548 -1.586 11.604 1.00 90.56 108 TYR A O 1
ATOM 898 N N . GLU A 1 109 ? -16.139 -2.545 9.624 1.00 90.06 109 GLU A N 1
ATOM 899 C CA . GLU A 1 109 ? -17.544 -2.530 9.177 1.00 90.06 109 GLU A CA 1
ATOM 900 C C . GLU A 1 109 ? -18.416 -3.461 10.022 1.00 90.06 109 GLU A C 1
ATOM 902 O O . GLU A 1 109 ? -19.514 -3.082 10.435 1.00 90.06 109 GLU A O 1
ATOM 907 N N . LEU A 1 110 ? -17.912 -4.657 10.337 1.00 91.25 110 LEU A N 1
ATOM 908 C CA . LEU A 1 110 ? -18.591 -5.597 11.228 1.00 91.25 110 LEU A CA 1
ATOM 909 C C . LEU A 1 110 ? -18.719 -5.034 12.647 1.00 91.25 110 LEU A C 1
ATOM 911 O O . LEU A 1 110 ? -19.776 -5.170 13.264 1.00 91.25 110 LEU A O 1
ATOM 915 N N . LEU A 1 111 ? -17.667 -4.389 13.158 1.00 89.44 111 LEU A N 1
ATOM 916 C CA . LEU A 1 111 ? -17.684 -3.731 14.464 1.00 89.44 111 LEU A CA 1
ATOM 917 C C . LEU A 1 111 ? -18.672 -2.556 14.483 1.00 89.44 111 LEU A C 1
ATOM 919 O O . LEU A 1 111 ? -19.412 -2.390 15.449 1.00 89.44 111 LEU A O 1
ATOM 923 N N . TRP A 1 112 ? -18.716 -1.771 13.404 1.00 89.19 112 TRP A N 1
ATOM 924 C CA . TRP A 1 112 ? -19.652 -0.663 13.234 1.00 89.19 112 TRP A CA 1
ATOM 925 C C . TRP A 1 112 ? -21.107 -1.134 13.217 1.00 89.19 112 TRP A C 1
ATOM 927 O O . TRP A 1 112 ? -21.943 -0.526 13.876 1.00 89.19 112 TRP A O 1
ATOM 937 N N . ALA A 1 113 ? -21.417 -2.231 12.521 1.00 88.38 113 ALA A N 1
ATOM 938 C CA . ALA A 1 113 ? -22.774 -2.776 12.466 1.00 88.38 113 ALA A CA 1
ATOM 939 C C . ALA A 1 113 ? -23.277 -3.268 13.835 1.00 88.38 113 ALA A C 1
ATOM 941 O O . ALA A 1 113 ? -24.455 -3.129 14.147 1.00 88.38 113 ALA A O 1
ATOM 942 N N . LYS A 1 114 ? -22.377 -3.811 14.663 1.00 86.44 114 LYS A N 1
ATOM 943 C CA . LYS A 1 114 ? -22.695 -4.340 16.000 1.00 86.44 114 LYS A CA 1
ATOM 944 C C . LYS A 1 114 ? -22.680 -3.282 17.098 1.00 86.44 114 LYS A C 1
ATOM 946 O O . LYS A 1 114 ? -23.037 -3.583 18.233 1.00 86.44 114 LYS A O 1
ATOM 951 N N . ILE A 1 115 ? -22.239 -2.060 16.792 1.00 84.06 115 ILE A N 1
ATOM 952 C CA . ILE A 1 115 ? -22.042 -1.027 17.810 1.00 84.06 115 ILE A CA 1
ATOM 953 C C . ILE A 1 115 ? -23.368 -0.645 18.473 1.00 84.06 115 ILE A C 1
ATOM 955 O O . ILE A 1 115 ? -23.407 -0.431 19.674 1.00 84.06 115 ILE A O 1
ATOM 959 N N . ASP A 1 116 ? -24.471 -0.642 17.723 1.00 79.81 116 ASP A N 1
ATOM 960 C CA . ASP A 1 116 ? -25.789 -0.266 18.239 1.00 79.81 116 ASP A CA 1
ATOM 961 C C . ASP A 1 116 ? -26.468 -1.402 19.054 1.00 79.81 116 ASP A C 1
ATOM 963 O O . ASP A 1 116 ? -27.552 -1.200 19.604 1.00 79.81 116 ASP A O 1
ATOM 967 N N . GLU A 1 117 ? -25.833 -2.578 19.202 1.00 84.44 117 GLU A N 1
ATOM 968 C CA . GLU A 1 117 ? -26.346 -3.683 20.022 1.00 84.44 117 GLU A CA 1
ATOM 969 C C . GLU A 1 117 ? -25.968 -3.526 21.514 1.00 84.44 117 GLU A C 1
ATOM 971 O O . GLU A 1 117 ? -24.789 -3.607 21.878 1.00 84.44 117 GLU A O 1
ATOM 976 N N . PRO A 1 118 ? -26.944 -3.404 22.438 1.00 73.12 118 PRO A N 1
ATOM 977 C CA . PRO A 1 118 ? -26.678 -3.157 23.862 1.00 73.12 118 PRO A CA 1
ATOM 978 C C . PRO A 1 118 ? -25.940 -4.312 24.559 1.00 73.12 118 PRO A C 1
ATOM 980 O O . PRO A 1 118 ? -25.275 -4.117 25.572 1.00 73.12 118 PRO A O 1
ATOM 983 N N . THR A 1 119 ? -26.016 -5.527 24.013 1.00 75.12 119 THR A N 1
ATOM 984 C CA . THR A 1 119 ? -25.339 -6.719 24.548 1.00 75.12 119 THR A CA 1
ATOM 985 C C . THR A 1 119 ? -23.836 -6.743 24.232 1.00 75.12 119 THR A C 1
ATOM 987 O O . THR A 1 119 ? -23.089 -7.511 24.843 1.00 75.12 119 THR A O 1
ATOM 990 N N . TYR A 1 120 ? -23.367 -5.908 23.298 1.00 74.19 120 TYR A N 1
ATOM 991 C CA . TYR A 1 120 ? -22.002 -5.958 22.770 1.00 74.19 120 TYR A CA 1
ATOM 992 C C . TYR A 1 120 ? -21.052 -4.888 23.336 1.00 74.19 120 TYR A C 1
ATOM 994 O O . TYR A 1 120 ? -19.862 -4.938 23.034 1.00 74.19 120 TYR A O 1
ATOM 1002 N N . GLU A 1 121 ? -21.511 -3.987 24.213 1.00 71.69 121 GLU A N 1
ATOM 1003 C CA . GLU A 1 121 ? -20.737 -2.818 24.682 1.00 71.69 121 GLU A CA 1
ATOM 1004 C C . GLU A 1 121 ? -19.345 -3.184 25.245 1.00 71.69 121 GLU A C 1
ATOM 1006 O O . GLU A 1 121 ? -18.335 -2.627 24.816 1.00 71.69 121 GLU A O 1
ATOM 1011 N N . ASN A 1 122 ? -19.253 -4.205 26.106 1.00 75.00 122 ASN A N 1
ATOM 1012 C CA . ASN A 1 122 ? -17.971 -4.661 26.673 1.00 75.00 122 ASN A CA 1
ATOM 1013 C C . ASN A 1 122 ? -17.074 -5.405 25.663 1.00 75.00 122 ASN A C 1
ATOM 1015 O O . ASN A 1 122 ? -15.859 -5.488 25.845 1.00 75.00 122 ASN A O 1
ATOM 1019 N N . LYS A 1 123 ? -17.656 -5.978 24.603 1.00 82.94 123 LYS A N 1
ATOM 1020 C CA . LYS A 1 123 ? -16.912 -6.705 23.561 1.00 82.94 123 LYS A CA 1
ATOM 1021 C C . LYS A 1 123 ? -16.372 -5.761 22.489 1.00 82.94 123 LYS A C 1
ATOM 1023 O O . LYS A 1 123 ? -15.287 -6.014 21.972 1.00 82.94 123 LYS A O 1
ATOM 1028 N N . VAL A 1 124 ? -17.081 -4.665 22.208 1.00 83.31 124 VAL A N 1
ATOM 1029 C CA . VAL A 1 124 ? -16.686 -3.656 21.213 1.00 83.31 124 VAL A CA 1
ATOM 1030 C C . VAL A 1 124 ? -15.328 -3.050 21.554 1.00 83.31 124 VAL A C 1
ATOM 1032 O O . VAL A 1 124 ? -14.466 -2.959 20.684 1.00 83.31 124 VAL A O 1
ATOM 1035 N N . GLU A 1 125 ? -15.090 -2.685 22.816 1.00 83.69 125 GLU A N 1
ATOM 1036 C CA . GLU A 1 125 ? -13.803 -2.100 23.212 1.00 83.69 125 GLU A CA 1
ATOM 1037 C C . GLU A 1 125 ? -12.649 -3.107 23.082 1.00 83.69 125 GLU A C 1
ATOM 1039 O O . GLU A 1 125 ? -11.563 -2.761 22.612 1.00 83.69 125 GLU A O 1
ATOM 1044 N N . ALA A 1 126 ? -12.883 -4.372 23.445 1.00 87.38 126 ALA A N 1
ATOM 1045 C CA . ALA A 1 126 ? -11.886 -5.428 23.311 1.00 87.38 126 ALA A CA 1
ATOM 1046 C C . ALA A 1 126 ? -11.547 -5.722 21.838 1.00 87.38 126 ALA A C 1
ATOM 1048 O O . ALA A 1 126 ? -10.375 -5.895 21.504 1.00 87.38 126 ALA A O 1
ATOM 1049 N N . GLU A 1 127 ? -12.544 -5.759 20.949 1.00 87.75 127 GLU A N 1
ATOM 1050 C CA . GLU A 1 127 ? -12.327 -5.919 19.505 1.00 87.75 127 GLU A CA 1
ATOM 1051 C C . GLU A 1 127 ? -11.633 -4.697 18.896 1.00 87.75 127 GLU A C 1
ATOM 1053 O O . GLU A 1 127 ? -10.672 -4.850 18.144 1.00 87.75 127 GLU A O 1
ATOM 1058 N N . PHE A 1 128 ? -12.019 -3.487 19.302 1.00 87.38 128 PHE A N 1
ATOM 1059 C CA . PHE A 1 128 ? -11.361 -2.259 18.866 1.00 87.38 128 PHE A CA 1
ATOM 1060 C C . PHE A 1 128 ? -9.876 -2.218 19.259 1.00 87.38 128 PHE A C 1
ATOM 1062 O O . PHE A 1 128 ? -9.025 -1.871 18.439 1.00 87.38 128 PHE A O 1
ATOM 1069 N N . ARG A 1 129 ? -9.536 -2.623 20.491 1.00 88.06 129 ARG A N 1
ATOM 1070 C CA . ARG A 1 129 ? -8.136 -2.731 20.939 1.00 88.06 129 ARG A CA 1
ATOM 1071 C C . ARG A 1 129 ? -7.352 -3.747 20.106 1.00 88.06 129 ARG A C 1
ATOM 1073 O O . ARG A 1 129 ? -6.254 -3.431 19.663 1.00 88.06 129 ARG A O 1
ATOM 1080 N N . LYS A 1 130 ? -7.936 -4.915 19.811 1.00 91.44 130 LYS A N 1
ATOM 1081 C CA . LYS A 1 130 ? -7.304 -5.923 18.938 1.00 91.44 130 LYS A CA 1
ATOM 1082 C C . LYS A 1 130 ? -7.013 -5.380 17.538 1.00 91.44 130 LYS A C 1
ATOM 1084 O O . LYS A 1 130 ? -5.956 -5.678 16.983 1.00 91.44 130 LYS A O 1
ATOM 1089 N N . LEU A 1 131 ? -7.926 -4.588 16.972 1.00 90.31 131 LEU A N 1
ATOM 1090 C CA . LEU A 1 131 ? -7.725 -3.963 15.663 1.00 90.31 131 LEU A CA 1
ATOM 1091 C C . LEU A 1 131 ? -6.604 -2.919 15.700 1.00 90.31 131 LEU A C 1
ATOM 1093 O O . LEU A 1 131 ? -5.743 -2.937 14.822 1.00 90.31 131 LEU A O 1
ATOM 1097 N N . LYS A 1 132 ? -6.526 -2.098 16.753 1.00 88.25 132 LYS A N 1
ATOM 1098 C CA . LYS A 1 132 ? -5.390 -1.182 16.960 1.00 88.25 132 LYS A CA 1
ATOM 1099 C C . LYS A 1 132 ? -4.054 -1.911 17.099 1.00 88.25 132 LYS A C 1
ATOM 1101 O O . LYS A 1 132 ? -3.062 -1.488 16.511 1.00 88.25 132 LYS A O 1
ATOM 1106 N N . ASP A 1 133 ? -4.018 -3.019 17.833 1.00 89.81 133 ASP A N 1
ATOM 1107 C CA . ASP A 1 133 ? -2.793 -3.811 17.982 1.00 89.81 133 ASP A CA 1
ATOM 1108 C C . ASP A 1 133 ? -2.347 -4.419 16.643 1.00 89.81 133 ASP A C 1
ATOM 1110 O O . ASP A 1 133 ? -1.149 -4.560 16.382 1.00 89.81 133 ASP A O 1
ATOM 1114 N N . ARG A 1 134 ? -3.298 -4.775 15.768 1.00 89.31 134 ARG A N 1
ATOM 1115 C CA . ARG A 1 134 ? -3.009 -5.225 14.398 1.00 89.31 134 ARG A CA 1
ATOM 1116 C C . ARG A 1 134 ? -2.443 -4.086 13.549 1.00 89.31 134 ARG A C 1
ATOM 1118 O O . ARG A 1 134 ? -1.433 -4.290 12.883 1.00 89.31 134 ARG A O 1
ATOM 1125 N N . GLU A 1 135 ? -3.018 -2.891 13.640 1.00 87.00 135 GLU A N 1
ATOM 1126 C CA . GLU A 1 135 ? -2.528 -1.679 12.966 1.00 87.00 135 GLU A CA 1
ATOM 1127 C C . GLU A 1 135 ? -1.078 -1.355 13.360 1.00 87.00 135 GLU A C 1
ATOM 1129 O O . GLU A 1 135 ? -0.218 -1.146 12.505 1.00 87.00 135 GLU A O 1
ATOM 1134 N N . ALA A 1 136 ? -0.768 -1.424 14.659 1.00 86.31 136 ALA A N 1
ATOM 1135 C CA . ALA A 1 136 ? 0.579 -1.193 15.176 1.00 86.31 136 ALA A CA 1
ATOM 1136 C C . ALA A 1 136 ? 1.609 -2.210 14.651 1.00 86.31 136 ALA A C 1
ATOM 1138 O O . ALA A 1 136 ? 2.783 -1.883 14.499 1.00 86.31 136 ALA A O 1
ATOM 1139 N N . LYS A 1 137 ? 1.190 -3.443 14.345 1.00 87.69 137 LYS A N 1
ATOM 1140 C CA . LYS A 1 137 ? 2.068 -4.429 13.695 1.00 87.69 137 LYS A CA 1
ATOM 1141 C C . LYS A 1 137 ? 2.293 -4.092 12.225 1.00 87.69 137 LYS A C 1
ATOM 1143 O O . LYS A 1 137 ? 3.402 -4.282 11.731 1.00 87.69 137 LYS A O 1
ATOM 1148 N N . LEU A 1 138 ? 1.276 -3.586 11.531 1.00 84.38 138 LEU A N 1
ATOM 1149 C CA . LEU A 1 138 ? 1.374 -3.236 10.113 1.00 84.38 138 LEU A CA 1
ATOM 1150 C C . LEU A 1 138 ? 2.271 -2.020 9.876 1.00 84.38 138 LEU A C 1
ATOM 1152 O O . LEU A 1 138 ? 3.039 -2.042 8.916 1.00 84.38 138 LEU A O 1
ATOM 1156 N N . SER A 1 139 ? 2.286 -1.039 10.781 1.00 81.00 139 SER A N 1
ATOM 1157 C CA . SER A 1 139 ? 3.164 0.140 10.670 1.00 81.00 139 SER A CA 1
ATOM 1158 C C . SER A 1 139 ? 4.658 -0.220 10.581 1.00 81.00 139 SER A C 1
ATOM 1160 O O . SER A 1 139 ? 5.435 0.462 9.912 1.00 81.00 139 SER A O 1
ATOM 1162 N N . THR A 1 140 ? 5.073 -1.350 11.169 1.00 81.44 140 THR A N 1
ATOM 1163 C CA . THR A 1 140 ? 6.452 -1.859 11.033 1.00 81.44 140 THR A CA 1
ATOM 1164 C C . THR A 1 140 ? 6.783 -2.291 9.603 1.00 81.44 140 THR A C 1
ATOM 1166 O O . THR A 1 140 ? 7.916 -2.141 9.146 1.00 81.44 140 THR A O 1
ATOM 1169 N N . ILE A 1 141 ? 5.793 -2.804 8.871 1.00 78.81 141 ILE A N 1
ATOM 1170 C CA . ILE A 1 141 ? 5.927 -3.193 7.466 1.00 78.81 141 ILE A CA 1
ATOM 1171 C C . ILE A 1 141 ? 5.925 -1.937 6.592 1.00 78.81 141 ILE A C 1
ATOM 1173 O O . ILE A 1 141 ? 6.734 -1.848 5.668 1.00 78.81 141 ILE A O 1
ATOM 1177 N N . GLU A 1 142 ? 5.081 -0.952 6.913 1.00 79.19 142 GLU A N 1
ATOM 1178 C CA . GLU A 1 142 ? 5.036 0.341 6.218 1.00 79.19 142 GLU A CA 1
ATOM 1179 C C . GLU A 1 142 ? 6.377 1.077 6.271 1.00 79.19 142 GLU A C 1
ATOM 1181 O O . GLU A 1 142 ? 6.808 1.625 5.258 1.00 79.19 142 GLU A O 1
ATOM 1186 N N . GLY A 1 143 ? 7.083 1.009 7.405 1.00 75.56 143 GLY A N 1
ATOM 1187 C CA . GLY A 1 143 ? 8.411 1.608 7.571 1.00 75.56 143 GLY A CA 1
ATOM 1188 C C . GLY A 1 143 ? 9.479 1.088 6.597 1.00 75.56 143 GLY A C 1
ATOM 1189 O O . GLY A 1 143 ? 10.489 1.754 6.387 1.00 75.56 143 GLY A O 1
ATOM 1190 N N . ASN A 1 144 ? 9.257 -0.068 5.960 1.00 73.75 144 ASN A N 1
ATOM 1191 C CA . ASN A 1 144 ? 10.165 -0.627 4.953 1.00 73.75 144 ASN A CA 1
ATOM 1192 C C . ASN A 1 144 ? 9.868 -0.145 3.521 1.00 73.75 144 ASN A C 1
ATOM 1194 O O . ASN A 1 144 ? 10.616 -0.473 2.594 1.00 73.75 144 ASN A O 1
ATOM 1198 N N . LEU A 1 145 ? 8.780 0.600 3.305 1.00 76.19 145 LEU A N 1
ATOM 1199 C CA . LEU A 1 145 ? 8.438 1.168 2.004 1.00 76.19 145 LEU A CA 1
ATOM 1200 C C . LEU A 1 145 ? 8.990 2.593 1.858 1.00 76.19 145 LEU A C 1
ATOM 1202 O O . LEU A 1 145 ? 9.128 3.323 2.837 1.00 76.19 145 LEU A O 1
ATOM 1206 N N . PRO A 1 146 ? 9.333 3.015 0.626 1.00 69.31 146 PRO A N 1
ATOM 1207 C CA . PRO A 1 146 ? 9.773 4.383 0.381 1.00 69.31 146 PRO A CA 1
ATOM 1208 C C . PRO A 1 146 ? 8.666 5.380 0.741 1.00 69.31 146 PRO A C 1
ATOM 1210 O O . PRO A 1 146 ? 7.482 5.067 0.623 1.00 69.31 146 PRO A O 1
ATOM 1213 N N . GLY A 1 147 ? 9.090 6.583 1.136 1.00 65.50 147 GLY A N 1
ATOM 1214 C CA . GLY A 1 147 ? 8.244 7.616 1.731 1.00 65.50 147 GLY A CA 1
ATOM 1215 C C . GLY A 1 147 ? 6.888 7.825 1.053 1.00 65.50 147 GLY A C 1
ATOM 1216 O O . GLY A 1 147 ? 6.757 7.811 -0.176 1.00 65.50 147 GLY A O 1
ATOM 1217 N N . THR A 1 148 ? 5.880 8.038 1.893 1.00 73.00 148 THR A N 1
ATOM 1218 C CA . THR A 1 148 ? 4.481 8.181 1.504 1.00 73.00 148 THR A CA 1
ATOM 1219 C C . THR A 1 148 ? 4.285 9.391 0.594 1.00 73.00 148 THR A C 1
ATOM 1221 O O . THR A 1 148 ? 4.651 10.515 0.933 1.00 73.00 148 THR A O 1
ATOM 1224 N N . CYS A 1 149 ? 3.693 9.186 -0.584 1.00 78.12 149 CYS A N 1
ATOM 1225 C CA . CYS A 1 149 ? 3.401 10.294 -1.490 1.00 78.12 149 CYS A CA 1
ATOM 1226 C C . CYS A 1 149 ? 2.121 11.013 -1.041 1.00 78.12 149 CYS A C 1
ATOM 1228 O O . CYS A 1 149 ? 1.022 10.529 -1.310 1.00 78.12 149 CYS A O 1
ATOM 1230 N N . THR A 1 150 ? 2.253 12.187 -0.414 1.00 80.12 150 THR A N 1
ATOM 1231 C CA . THR A 1 150 ? 1.124 12.970 0.129 1.00 80.12 150 THR A CA 1
ATOM 1232 C C . THR A 1 150 ? 0.020 13.217 -0.901 1.00 80.12 150 THR A C 1
ATOM 1234 O O . THR A 1 150 ? -1.156 13.080 -0.587 1.00 80.12 150 THR A O 1
ATOM 1237 N N . LYS A 1 151 ? 0.379 13.496 -2.163 1.00 85.50 151 LYS A N 1
ATOM 1238 C CA . LYS A 1 151 ? -0.597 13.698 -3.250 1.00 85.50 151 LYS A CA 1
ATOM 1239 C C . LYS A 1 151 ? -1.451 12.456 -3.512 1.00 85.50 151 LYS A C 1
ATOM 1241 O O . LYS A 1 151 ? -2.643 12.575 -3.771 1.00 85.50 151 LYS A O 1
ATOM 1246 N N . LEU A 1 152 ? -0.839 11.271 -3.465 1.00 84.56 152 LEU A N 1
ATOM 1247 C CA . LEU A 1 152 ? -1.548 10.015 -3.700 1.00 84.56 152 LEU A CA 1
ATOM 1248 C C . LEU A 1 152 ? -2.437 9.657 -2.505 1.00 84.56 152 LEU A C 1
ATOM 1250 O O . LEU A 1 152 ? -3.532 9.151 -2.715 1.00 84.56 152 LEU A O 1
ATOM 1254 N N . VAL A 1 153 ? -1.998 9.967 -1.282 1.00 85.81 153 VAL A N 1
ATOM 1255 C CA . VAL A 1 153 ? -2.812 9.800 -0.067 1.00 85.81 153 VAL A CA 1
ATOM 1256 C C . VAL A 1 153 ? -4.064 10.668 -0.128 1.00 85.81 153 VAL A C 1
ATOM 1258 O O . VAL A 1 153 ? -5.156 10.133 0.020 1.00 85.81 153 VAL A O 1
ATOM 1261 N N . ILE A 1 154 ? -3.919 11.964 -0.427 1.00 86.56 154 ILE A N 1
ATOM 1262 C CA . ILE A 1 154 ? -5.057 12.893 -0.548 1.00 86.56 154 ILE A CA 1
ATOM 1263 C C . ILE A 1 154 ? -6.034 12.395 -1.613 1.00 86.56 154 ILE A C 1
ATOM 1265 O O . ILE A 1 154 ? -7.228 12.288 -1.357 1.00 86.56 154 ILE A O 1
ATOM 1269 N N . LYS A 1 155 ? -5.520 11.987 -2.781 1.00 89.06 155 LYS A N 1
ATOM 1270 C CA . LYS A 1 155 ? -6.357 11.426 -3.844 1.00 89.06 155 LYS A CA 1
ATOM 1271 C C . LYS A 1 155 ? -7.153 10.203 -3.368 1.00 89.06 155 LYS A C 1
ATOM 1273 O O . LYS A 1 155 ? -8.344 10.112 -3.637 1.00 89.06 155 LYS A O 1
ATOM 1278 N N . CYS A 1 156 ? -6.511 9.272 -2.661 1.00 87.94 156 CYS A N 1
ATOM 1279 C CA . CYS A 1 156 ? -7.187 8.074 -2.153 1.00 87.94 156 CYS A CA 1
ATOM 1280 C C . CYS A 1 156 ? -8.224 8.417 -1.076 1.00 87.94 156 CYS A C 1
ATOM 1282 O O . CYS A 1 156 ? -9.285 7.801 -1.042 1.00 87.94 156 CYS A O 1
ATOM 1284 N N . GLN A 1 157 ? -7.941 9.401 -0.219 1.00 88.19 157 GLN A N 1
ATOM 1285 C CA . GLN A 1 157 ? -8.892 9.894 0.777 1.00 88.19 157 GLN A CA 1
ATOM 1286 C C . GLN A 1 157 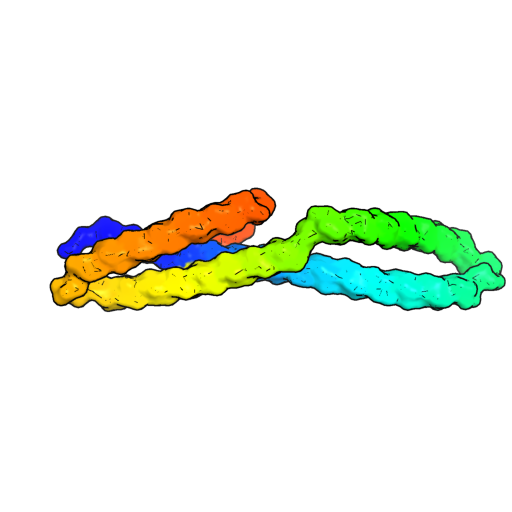? -10.124 10.507 0.108 1.00 88.19 157 GLN A C 1
ATOM 1288 O O . GLN A 1 157 ? -11.246 10.145 0.458 1.00 88.19 157 GLN A O 1
ATOM 1293 N N . ASP A 1 158 ? -9.933 11.355 -0.902 1.00 88.56 158 ASP A N 1
ATOM 1294 C CA . ASP A 1 158 ? -11.044 11.935 -1.657 1.00 88.56 158 ASP A CA 1
ATOM 1295 C C . ASP A 1 158 ? -11.865 10.856 -2.376 1.00 88.56 158 ASP A C 1
ATOM 1297 O O . ASP A 1 158 ? -13.089 10.869 -2.294 1.00 88.56 158 ASP A O 1
ATOM 1301 N N . GLU A 1 159 ? -11.225 9.860 -3.001 1.00 88.50 159 GLU A N 1
ATOM 1302 C CA . GLU A 1 159 ? -11.928 8.744 -3.653 1.00 88.50 159 GLU A CA 1
ATOM 1303 C C . GLU A 1 159 ? -12.811 7.936 -2.679 1.00 88.50 159 GLU A C 1
ATOM 1305 O O . GLU A 1 159 ? -13.854 7.409 -3.081 1.00 88.50 159 GLU A O 1
ATOM 1310 N N . VAL A 1 160 ? -12.415 7.818 -1.407 1.00 89.06 160 VAL A N 1
ATOM 1311 C CA . VAL A 1 160 ? -13.222 7.172 -0.356 1.00 89.06 160 VAL A CA 1
ATOM 1312 C C . VAL A 1 160 ? -14.386 8.062 0.070 1.00 89.06 160 VAL A C 1
ATOM 1314 O O . VAL A 1 160 ? -15.511 7.574 0.200 1.00 89.06 160 VAL A O 1
ATOM 1317 N N . LEU A 1 161 ? -14.140 9.362 0.255 1.00 89.38 161 LEU A N 1
ATOM 1318 C CA . LEU A 1 161 ? -15.179 10.329 0.613 1.00 89.38 161 LEU A CA 1
ATOM 1319 C C . LEU A 1 161 ? -16.257 10.397 -0.475 1.00 89.38 161 LEU A C 1
ATOM 1321 O O . LEU A 1 161 ? -17.440 10.238 -0.171 1.00 89.38 161 LEU A O 1
ATOM 1325 N N . THR A 1 162 ? -15.860 10.511 -1.745 1.00 89.75 162 THR A N 1
ATOM 1326 C CA . THR A 1 162 ? -16.784 10.511 -2.886 1.00 89.75 162 THR A CA 1
ATOM 1327 C C . THR A 1 162 ? -17.572 9.204 -2.977 1.00 89.75 162 THR A C 1
ATOM 1329 O O . THR A 1 162 ? -18.787 9.242 -3.157 1.00 89.75 162 THR A O 1
ATOM 1332 N N . ALA A 1 163 ? -16.927 8.045 -2.788 1.00 89.12 163 ALA A N 1
ATOM 1333 C CA . ALA A 1 163 ? -17.613 6.748 -2.821 1.00 89.12 163 ALA A CA 1
ATOM 1334 C C . ALA A 1 163 ? -18.694 6.603 -1.734 1.00 89.12 163 ALA A C 1
ATOM 1336 O O . ALA A 1 163 ? -19.635 5.828 -1.898 1.00 89.12 163 ALA A O 1
ATOM 1337 N N . ARG A 1 164 ? -18.573 7.351 -0.632 1.00 85.94 164 ARG A N 1
ATOM 1338 C CA . ARG A 1 164 ? -19.524 7.363 0.488 1.00 85.94 164 ARG A CA 1
ATOM 1339 C C . ARG A 1 164 ? -20.461 8.581 0.476 1.00 85.94 164 ARG A C 1
ATOM 1341 O O . ARG A 1 164 ? -21.186 8.778 1.446 1.00 85.94 164 ARG A O 1
ATOM 1348 N N . ASN A 1 165 ? -20.487 9.361 -0.611 1.00 88.12 165 ASN A N 1
ATOM 1349 C CA . ASN A 1 165 ? -21.277 10.593 -0.762 1.00 88.12 165 ASN A CA 1
ATOM 1350 C C . ASN A 1 165 ? -20.961 11.678 0.291 1.00 88.12 165 ASN A C 1
ATOM 1352 O O . ASN A 1 165 ? -21.844 12.424 0.714 1.00 88.12 165 ASN A O 1
ATOM 1356 N N . LEU A 1 166 ? -19.703 11.760 0.733 1.00 86.31 166 LEU A N 1
ATOM 1357 C CA . LEU A 1 166 ? -19.203 12.782 1.656 1.00 86.31 166 LEU A CA 1
ATOM 1358 C C . LEU A 1 166 ? -18.475 13.903 0.887 1.00 86.31 166 LEU A C 1
ATOM 1360 O O . LEU A 1 166 ? -17.934 13.645 -0.191 1.00 86.31 166 LEU A O 1
ATOM 1364 N N . PRO A 1 167 ? -18.428 15.141 1.422 1.00 80.88 167 PRO A N 1
ATOM 1365 C CA . PRO A 1 167 ? -17.707 16.242 0.785 1.00 80.88 167 PRO A CA 1
ATOM 1366 C C . PRO A 1 167 ? -16.200 15.949 0.718 1.00 80.88 167 PRO A C 1
ATOM 1368 O O . PRO A 1 167 ? -15.576 15.650 1.736 1.00 80.88 167 PRO A O 1
ATOM 1371 N N . SER A 1 168 ? -15.627 16.031 -0.485 1.00 77.19 168 SER A N 1
ATOM 1372 C CA . SER A 1 168 ? -14.190 15.871 -0.744 1.00 77.19 168 SER A CA 1
ATOM 1373 C C . SER A 1 168 ? -13.416 17.161 -0.475 1.00 77.19 168 SER A C 1
ATOM 1375 O O . SER A 1 168 ? -13.954 18.259 -0.598 1.00 77.19 168 SER A O 1
ATOM 1377 N N . THR A 1 169 ? -12.127 17.042 -0.167 1.00 66.81 169 THR A N 1
ATOM 1378 C CA . THR A 1 169 ? -11.255 18.201 0.097 1.00 66.81 169 THR A CA 1
ATOM 1379 C C . THR A 1 169 ? -10.772 18.911 -1.169 1.00 66.81 169 THR A C 1
ATOM 1381 O O . THR A 1 169 ? -10.299 20.040 -1.099 1.00 66.81 169 THR A O 1
ATOM 1384 N N . THR A 1 170 ? -10.918 18.279 -2.335 1.00 60.50 170 THR A N 1
ATOM 1385 C CA . THR A 1 170 ? -10.494 18.802 -3.646 1.00 60.50 170 THR A CA 1
ATOM 1386 C C . THR A 1 170 ? -11.601 19.490 -4.452 1.00 60.50 170 THR A C 1
ATOM 1388 O O . THR A 1 170 ? -11.345 19.946 -5.564 1.00 60.50 170 THR A O 1
ATOM 1391 N N . SER A 1 171 ? -12.820 19.600 -3.915 1.00 50.91 171 SER A N 1
ATOM 1392 C CA . SER A 1 171 ? -13.968 20.246 -4.576 1.00 50.91 171 SER A CA 1
ATOM 1393 C C . SER A 1 171 ? -14.176 21.718 -4.180 1.00 50.91 171 SER A C 1
ATOM 1395 O O . SER A 1 171 ? -15.301 22.212 -4.238 1.00 50.91 171 SER A O 1
ATOM 1397 N N . SER A 1 172 ? -13.114 22.410 -3.765 1.00 42.19 172 SER A N 1
ATOM 1398 C CA . SER A 1 172 ? -13.122 23.830 -3.378 1.00 42.19 172 SER A CA 1
ATOM 1399 C C . SER A 1 172 ? -11.936 24.575 -3.962 1.00 42.19 172 SER A C 1
ATOM 1401 O O . SER A 1 172 ? -10.821 24.012 -3.875 1.00 42.19 172 SER A O 1
#

Sequence (172 aa):
MNQEIRRQVWFRLLESDATSRYYGHLFAKYHNCDLWSKVFLATASSGTVAGWAIWNDAVLYPYFVLAWKLFSGSAAVLSIALPLINYPKRIEASRRLRTEFQDMMRDYELLWAKIDEPTYENKVEAEFRKLKDREAKLSTIEGNLPGTCTKLVIKCQDEVLTARNLPSTTSS

Foldseek 3Di:
DDVVLLVVLVVLLLLLQLLLVLLVVQLVVLVVVVVVLVVLVVVLVVVVVVLVVCCPPPPCPVVSVVVVVVSVVVNVVSVVVVVVVPSVLSNVLSVVSSVLSVVLSVLSVVLSVCVPPPVCPVVSVVSVVVSVVSVVVSVVSVVPDPDDDPVSSLVSSQVSCVVVVHDHPPPD